Protein AF-W8RVA6-F1 (afdb_monomer_lite)

Radius of gyration: 16.68 Å; chains: 1; bounding box: 58×42×36 Å

Secondary structure (DSSP, 8-state):
-----------PPPHHHHHHHHHHH-EEBSSBTTB-TTPPPPPSPTTSPPPSEEETTEEE-SSEEEEEEEEEEPTTSS-EEEEEEEEETTS-EEEEEEEEEEE-SSEEEEEETTEEEEEEBPP-

Structure (mmCIF, N/CA/C/O backbone):
data_AF-W8RVA6-F1
#
_entry.id   AF-W8RVA6-F1
#
loop_
_atom_site.group_PDB
_atom_site.id
_atom_site.type_symbol
_atom_site.label_atom_id
_atom_site.label_alt_id
_atom_site.label_comp_id
_atom_site.label_asym_id
_atom_site.label_entity_id
_atom_site.label_seq_id
_atom_site.pdbx_PDB_ins_code
_atom_site.Cartn_x
_atom_site.Cartn_y
_atom_site.Cartn_z
_atom_site.occupancy
_atom_site.B_iso_or_equiv
_atom_site.auth_seq_id
_atom_site.auth_comp_id
_atom_site.auth_asym_id
_atom_site.auth_atom_id
_atom_site.pdbx_PDB_model_num
ATOM 1 N N . MET A 1 1 ? -36.360 28.704 -19.291 1.00 42.56 1 MET A N 1
ATOM 2 C CA . MET A 1 1 ? -35.630 27.444 -19.555 1.00 42.56 1 MET A CA 1
ATOM 3 C C . MET A 1 1 ? -34.514 27.323 -18.526 1.00 42.56 1 MET A C 1
ATOM 5 O O . MET A 1 1 ? -33.500 27.985 -18.677 1.00 42.56 1 MET A O 1
ATOM 9 N N . ILE A 1 2 ? -34.727 26.573 -17.442 1.00 42.78 2 ILE A N 1
ATOM 10 C CA . ILE A 1 2 ? -33.709 26.345 -16.404 1.00 42.78 2 ILE A CA 1
ATOM 11 C C . ILE A 1 2 ? -33.109 24.966 -16.677 1.00 42.78 2 ILE A C 1
ATOM 13 O O . ILE A 1 2 ? -33.795 23.954 -16.551 1.00 42.78 2 ILE A O 1
ATOM 17 N N . ARG A 1 3 ? -31.849 24.930 -17.120 1.00 50.31 3 ARG A N 1
ATOM 18 C CA . ARG A 1 3 ? -31.062 23.696 -17.201 1.00 50.31 3 ARG A CA 1
ATOM 19 C C . ARG A 1 3 ? -30.618 23.346 -15.782 1.00 50.31 3 ARG A C 1
ATOM 21 O O . ARG A 1 3 ? -29.724 23.992 -15.247 1.00 50.31 3 ARG A O 1
ATOM 28 N N . ALA A 1 4 ? -31.259 22.353 -15.175 1.00 48.00 4 ALA A N 1
ATOM 29 C CA . ALA A 1 4 ? -30.778 21.746 -13.942 1.00 48.00 4 ALA A CA 1
ATOM 30 C C . ALA A 1 4 ? -29.505 20.945 -14.259 1.00 48.00 4 ALA A C 1
ATOM 32 O O . ALA A 1 4 ? -29.557 19.940 -14.967 1.00 48.00 4 ALA A O 1
ATOM 33 N N . ALA A 1 5 ? -28.357 21.422 -13.779 1.00 51.97 5 ALA A N 1
ATOM 34 C CA . ALA A 1 5 ? -27.118 20.661 -13.790 1.00 51.97 5 ALA A CA 1
ATOM 35 C C . ALA A 1 5 ? -27.175 19.647 -12.639 1.00 51.97 5 ALA A C 1
ATOM 37 O O . ALA A 1 5 ? -27.065 20.007 -11.469 1.00 51.97 5 ALA A O 1
ATOM 38 N N . LEU A 1 6 ? -27.412 18.383 -12.982 1.00 52.16 6 LEU A N 1
ATOM 39 C CA . LEU A 1 6 ? -27.367 17.262 -12.054 1.00 52.16 6 LEU A CA 1
ATOM 40 C C . LEU A 1 6 ? -25.893 16.958 -11.745 1.00 52.16 6 LEU A C 1
ATOM 42 O O . LEU A 1 6 ? -25.211 16.297 -12.525 1.00 52.16 6 LEU A O 1
ATOM 46 N N . ILE A 1 7 ? -25.386 17.488 -10.632 1.00 55.84 7 ILE A N 1
ATOM 47 C CA . ILE A 1 7 ? -24.064 17.129 -10.111 1.00 55.84 7 ILE A CA 1
ATOM 48 C C . ILE A 1 7 ? -24.197 15.734 -9.495 1.00 55.84 7 ILE A C 1
ATOM 50 O O . ILE A 1 7 ? -24.800 15.562 -8.437 1.00 55.84 7 ILE A O 1
ATOM 54 N N . LEU A 1 8 ? -23.674 14.728 -10.195 1.00 49.41 8 LEU A N 1
ATOM 55 C CA . LEU A 1 8 ? -23.498 13.377 -9.670 1.00 49.41 8 LEU A CA 1
ATOM 56 C C . LEU A 1 8 ? -22.535 13.442 -8.478 1.00 49.41 8 LEU A C 1
ATOM 58 O O . LEU A 1 8 ? -21.328 13.587 -8.652 1.00 49.41 8 LEU A O 1
ATOM 62 N N . LEU A 1 9 ? -23.082 13.328 -7.267 1.00 46.59 9 LEU A N 1
ATOM 63 C CA . LEU A 1 9 ? -22.338 13.042 -6.040 1.00 46.59 9 LEU A CA 1
ATOM 64 C C . LEU A 1 9 ? -21.816 11.597 -6.111 1.00 46.59 9 LEU A C 1
ATOM 66 O O . LEU A 1 9 ? -22.351 10.687 -5.481 1.00 46.59 9 LEU A O 1
ATOM 70 N N . LEU A 1 10 ? -20.796 11.368 -6.938 1.00 55.12 10 LEU A N 1
ATOM 71 C CA . LEU A 1 10 ? -19.947 10.185 -6.836 1.00 55.12 10 LEU A CA 1
ATOM 72 C C . LEU A 1 10 ? -19.240 10.282 -5.483 1.00 55.12 10 LEU A C 1
ATOM 74 O O . LEU A 1 10 ? -18.598 11.290 -5.205 1.00 55.12 10 LEU A O 1
ATOM 78 N N . GLY A 1 11 ? -19.431 9.280 -4.622 1.00 47.75 11 GLY A N 1
ATOM 79 C CA . GLY A 1 11 ? -18.936 9.253 -3.245 1.00 47.75 11 GLY A CA 1
ATOM 80 C C . GLY A 1 11 ? -17.413 9.195 -3.162 1.00 47.75 11 GLY A C 1
ATOM 81 O O . GLY A 1 11 ? -16.849 8.161 -2.824 1.00 47.75 11 GLY A O 1
ATOM 82 N N . THR A 1 12 ? -16.749 10.300 -3.476 1.00 57.50 12 THR A N 1
ATOM 83 C CA . THR A 1 12 ? -15.327 10.492 -3.233 1.00 57.50 12 THR A CA 1
ATOM 84 C C . THR A 1 12 ? -15.133 10.769 -1.754 1.00 57.50 12 THR A C 1
ATOM 86 O O . THR A 1 12 ? -15.805 11.635 -1.185 1.00 57.50 12 THR A O 1
ATOM 89 N N . LEU A 1 13 ? -14.201 10.053 -1.134 1.00 60.47 13 LEU A N 1
ATOM 90 C CA . LEU A 1 13 ? -13.665 10.432 0.163 1.00 60.47 13 LEU A CA 1
ATOM 91 C C . LEU A 1 13 ? -13.300 11.925 0.171 1.00 60.47 13 LEU A C 1
ATOM 93 O O . LEU A 1 13 ? -12.747 12.415 -0.820 1.00 60.47 13 LEU A O 1
ATOM 97 N N . PRO A 1 14 ? -13.575 12.666 1.260 1.00 72.56 14 PRO A N 1
ATOM 98 C CA . PRO A 1 14 ? -12.983 13.982 1.413 1.00 72.56 14 PRO A CA 1
ATOM 99 C C . PRO A 1 14 ? -11.463 13.823 1.333 1.00 72.56 14 PRO A C 1
ATOM 101 O O . PRO A 1 14 ? -10.886 12.996 2.040 1.00 72.56 14 PRO A O 1
ATOM 104 N N . VAL A 1 15 ? -10.832 14.612 0.460 1.00 72.94 15 VAL A N 1
ATOM 105 C CA . VAL A 1 15 ? -9.385 14.570 0.181 1.00 72.94 15 VAL A CA 1
ATOM 106 C C . VAL A 1 15 ? -8.566 14.551 1.475 1.00 72.94 15 VAL A C 1
ATOM 108 O O . VAL A 1 15 ? -7.580 13.834 1.565 1.00 72.94 15 VAL A O 1
ATOM 111 N N . THR A 1 16 ? -9.020 15.256 2.511 1.00 76.25 16 THR A N 1
ATOM 112 C CA . THR A 1 16 ? -8.376 15.306 3.828 1.00 76.25 16 THR A CA 1
ATOM 113 C C . THR A 1 16 ? -8.297 13.953 4.539 1.00 76.25 16 THR A C 1
ATOM 115 O O . THR A 1 16 ? -7.270 13.655 5.131 1.00 76.25 16 THR A O 1
ATOM 118 N N . ALA A 1 17 ? -9.336 13.116 4.470 1.00 79.12 17 ALA A N 1
ATOM 119 C CA . ALA A 1 17 ? -9.343 11.807 5.130 1.00 79.12 17 ALA A CA 1
ATOM 120 C C . ALA A 1 17 ? -8.458 10.791 4.398 1.00 79.12 17 ALA A C 1
ATOM 122 O O . ALA A 1 17 ? -7.821 9.946 5.017 1.00 79.12 17 ALA A O 1
ATOM 123 N N . GLN A 1 18 ? -8.406 10.887 3.070 1.00 81.19 18 GLN A N 1
ATOM 124 C CA . GLN A 1 18 ? -7.527 10.049 2.263 1.00 81.19 18 GLN A CA 1
ATOM 125 C C . GLN A 1 18 ? -6.058 10.441 2.444 1.00 81.19 18 GLN A C 1
ATOM 127 O O . GLN A 1 18 ? -5.220 9.558 2.575 1.00 81.19 18 GLN A O 1
ATOM 132 N N . GLN A 1 19 ? -5.764 11.744 2.505 1.00 84.31 19 GLN A N 1
ATOM 133 C CA . GLN A 1 19 ? -4.427 12.257 2.818 1.00 84.31 19 GLN A CA 1
ATOM 134 C C . GLN A 1 19 ? -3.973 11.818 4.217 1.00 84.31 19 GLN A C 1
ATOM 136 O O . GLN A 1 19 ? -2.908 11.222 4.334 1.00 84.31 19 GLN A O 1
ATOM 141 N N . ASP A 1 20 ? -4.817 11.989 5.242 1.00 90.25 20 ASP A N 1
ATOM 142 C CA . ASP A 1 20 ? -4.525 11.523 6.606 1.00 90.25 20 ASP A CA 1
ATOM 143 C C . ASP A 1 20 ? -4.217 10.019 6.649 1.00 90.25 20 ASP A C 1
ATOM 145 O O . ASP A 1 20 ? -3.236 9.589 7.252 1.00 90.25 20 ASP A O 1
ATOM 149 N N . PHE A 1 21 ? -5.009 9.199 5.953 1.00 93.38 21 PHE A N 1
ATOM 150 C CA . PHE A 1 21 ? -4.733 7.768 5.867 1.00 93.38 21 PHE A CA 1
ATOM 151 C C . PHE A 1 21 ? -3.383 7.479 5.201 1.00 93.38 21 PHE A C 1
ATOM 153 O O . PHE A 1 21 ? -2.603 6.683 5.725 1.00 93.38 21 PHE A O 1
ATOM 160 N N . THR A 1 22 ? -3.087 8.119 4.063 1.00 92.31 22 THR A N 1
ATOM 161 C CA . THR A 1 22 ? -1.815 7.910 3.356 1.00 92.31 22 THR A CA 1
ATOM 162 C C . THR A 1 22 ? -0.610 8.367 4.166 1.00 92.31 22 THR A C 1
ATOM 164 O O . THR A 1 22 ? 0.419 7.696 4.130 1.00 92.31 22 THR A O 1
ATOM 167 N N . ASP A 1 23 ? -0.747 9.439 4.946 1.00 92.38 23 ASP A N 1
ATOM 168 C CA . ASP A 1 23 ? 0.298 9.915 5.852 1.00 92.38 23 ASP A CA 1
ATOM 169 C C . ASP A 1 23 ? 0.555 8.888 6.960 1.00 92.38 23 ASP A C 1
ATOM 171 O O . ASP A 1 23 ? 1.703 8.565 7.266 1.00 92.38 23 ASP A O 1
ATOM 175 N N . ARG A 1 24 ? -0.511 8.293 7.509 1.00 93.12 24 ARG A N 1
ATOM 176 C CA . ARG A 1 24 ? -0.404 7.251 8.537 1.00 93.12 24 ARG A CA 1
ATOM 177 C C . ARG A 1 24 ? 0.216 5.960 8.017 1.00 93.12 24 ARG A C 1
ATOM 179 O O . ARG A 1 24 ? 0.927 5.306 8.775 1.00 93.12 24 ARG A O 1
ATOM 186 N N . ILE A 1 25 ? 0.006 5.582 6.755 1.00 93.44 25 ILE A N 1
ATOM 187 C CA . ILE A 1 25 ? 0.626 4.373 6.180 1.00 93.44 25 ILE A CA 1
ATOM 188 C C . ILE A 1 25 ? 1.970 4.629 5.491 1.00 93.44 25 ILE A C 1
ATOM 190 O O . ILE A 1 25 ? 2.615 3.666 5.075 1.00 93.44 25 ILE A O 1
ATOM 194 N N . ALA A 1 26 ? 2.423 5.877 5.378 1.00 92.31 26 ALA A N 1
ATOM 195 C CA . ALA A 1 26 ? 3.720 6.186 4.790 1.00 92.31 26 ALA A CA 1
ATOM 196 C C . ALA A 1 26 ? 4.860 5.506 5.567 1.00 92.31 26 ALA A C 1
ATOM 198 O O . ALA A 1 26 ? 4.811 5.387 6.795 1.00 92.31 26 ALA A O 1
ATOM 199 N N . GLY A 1 27 ? 5.894 5.069 4.847 1.00 89.31 27 GLY A N 1
ATOM 200 C CA . GLY A 1 27 ? 7.094 4.466 5.431 1.00 89.31 27 GLY A CA 1
ATOM 201 C C . GLY A 1 27 ? 7.373 3.035 4.975 1.00 89.31 27 GLY A C 1
ATOM 202 O O . GLY A 1 27 ? 6.736 2.506 4.060 1.00 89.31 27 GLY A O 1
ATOM 203 N N . ARG A 1 28 ? 8.386 2.426 5.604 1.00 88.38 28 ARG A N 1
ATOM 204 C CA . ARG A 1 28 ? 8.905 1.088 5.280 1.00 88.38 28 ARG A CA 1
ATOM 205 C C . ARG A 1 28 ? 8.310 0.008 6.173 1.00 88.38 28 ARG A C 1
ATOM 207 O O . ARG A 1 28 ? 8.035 0.248 7.349 1.00 88.38 28 ARG A O 1
ATOM 214 N N . TYR A 1 29 ? 8.199 -1.201 5.625 1.00 87.56 29 TYR A N 1
ATOM 215 C CA . TYR A 1 29 ? 7.634 -2.343 6.338 1.00 87.56 29 TYR A CA 1
ATOM 216 C C . TYR A 1 29 ? 8.454 -3.634 6.165 1.00 87.56 29 TYR A C 1
ATOM 218 O O . TYR A 1 29 ? 9.009 -3.906 5.101 1.00 87.56 29 TYR A O 1
ATOM 226 N N . ALA A 1 30 ? 8.496 -4.444 7.224 1.00 83.31 30 ALA A N 1
ATOM 227 C CA . ALA A 1 30 ? 9.136 -5.756 7.331 1.00 83.31 30 ALA A CA 1
ATOM 228 C C . ALA A 1 30 ? 8.254 -6.859 6.709 1.00 83.31 30 ALA A C 1
ATOM 230 O O . ALA A 1 30 ? 7.671 -7.711 7.382 1.00 83.31 30 ALA A O 1
ATOM 231 N N . GLY A 1 31 ? 8.090 -6.796 5.394 1.00 77.50 31 GLY A N 1
ATOM 232 C CA . GLY A 1 31 ? 7.176 -7.631 4.624 1.00 77.50 31 GLY A CA 1
ATOM 233 C C . GLY A 1 31 ? 6.792 -6.907 3.343 1.00 77.50 31 GLY A C 1
ATOM 234 O O . GLY A 1 31 ? 7.439 -5.935 2.953 1.00 77.50 31 GLY A O 1
ATOM 235 N N . GLY A 1 32 ? 5.748 -7.366 2.667 1.00 76.88 32 GLY A N 1
ATOM 236 C CA . GLY A 1 32 ? 5.298 -6.692 1.459 1.00 76.88 32 GLY A CA 1
ATOM 237 C C . GLY A 1 32 ? 4.622 -7.599 0.459 1.00 76.88 32 GLY A C 1
ATOM 238 O O . GLY A 1 32 ? 4.527 -8.814 0.637 1.00 76.88 32 GLY A O 1
ATOM 239 N N . ILE A 1 33 ? 4.188 -7.001 -0.645 1.00 75.44 33 ILE A N 1
ATOM 240 C CA . ILE A 1 33 ? 3.719 -7.770 -1.795 1.00 75.44 33 ILE A CA 1
ATOM 241 C C . ILE A 1 33 ? 4.905 -8.608 -2.304 1.00 75.44 33 ILE A C 1
ATOM 243 O O . ILE A 1 33 ? 5.955 -8.076 -2.652 1.00 75.44 33 ILE A O 1
ATOM 247 N N . GLY A 1 34 ? 4.757 -9.933 -2.298 1.00 68.62 34 GLY A N 1
ATOM 248 C CA . GLY A 1 34 ? 5.812 -10.858 -2.725 1.00 68.62 34 GLY A CA 1
ATOM 249 C C . GLY A 1 34 ? 6.922 -11.126 -1.699 1.00 68.62 34 GLY A C 1
ATOM 250 O O . GLY A 1 34 ? 7.873 -11.826 -2.038 1.00 68.62 34 GLY A O 1
ATOM 251 N N . LEU A 1 35 ? 6.810 -10.630 -0.459 1.00 65.88 35 LEU A N 1
ATOM 252 C CA . LEU A 1 35 ? 7.745 -10.938 0.628 1.00 65.88 35 LEU A CA 1
ATOM 253 C C . LEU A 1 35 ? 7.035 -11.694 1.763 1.00 65.88 35 LEU A C 1
ATOM 255 O O . LEU A 1 35 ? 5.951 -11.280 2.173 1.00 65.88 35 LEU A O 1
ATOM 259 N N . PRO A 1 36 ? 7.635 -12.768 2.312 1.00 63.19 36 PRO A N 1
ATOM 260 C CA . PRO A 1 36 ? 7.151 -13.401 3.534 1.00 63.19 36 PRO A CA 1
ATOM 261 C C . PRO A 1 36 ? 6.983 -12.402 4.687 1.00 63.19 36 PRO A C 1
ATOM 263 O O . PRO A 1 36 ? 7.808 -11.501 4.868 1.00 63.19 36 PRO A O 1
ATOM 266 N N . ALA A 1 37 ? 5.941 -12.597 5.498 1.00 61.03 37 ALA A N 1
ATOM 267 C CA . ALA A 1 37 ? 5.769 -11.865 6.749 1.00 61.03 37 ALA A CA 1
ATOM 268 C C . ALA A 1 37 ? 6.964 -12.113 7.690 1.00 61.03 37 ALA A C 1
ATOM 270 O O . ALA A 1 37 ? 7.426 -13.248 7.818 1.00 61.03 37 ALA A O 1
ATOM 271 N N . GLY A 1 38 ? 7.451 -11.062 8.357 1.00 58.28 38 GLY A N 1
ATOM 272 C CA . GLY A 1 38 ? 8.554 -11.167 9.321 1.00 58.28 38 GLY A CA 1
ATOM 273 C C . GLY A 1 38 ? 9.954 -11.206 8.702 1.00 58.28 38 GLY A C 1
ATOM 274 O O . GLY A 1 38 ? 10.923 -11.456 9.418 1.00 58.28 38 GLY A O 1
ATOM 275 N N . ASN A 1 39 ? 10.085 -10.944 7.397 1.00 65.50 39 ASN A N 1
ATOM 276 C CA . ASN A 1 39 ? 11.392 -10.685 6.801 1.00 65.50 39 ASN A CA 1
ATOM 277 C C . ASN A 1 39 ? 12.049 -9.466 7.472 1.00 65.50 39 ASN A C 1
ATOM 279 O O . ASN A 1 39 ? 11.353 -8.483 7.734 1.00 65.50 39 ASN A O 1
ATOM 283 N N . PRO A 1 40 ? 13.372 -9.495 7.729 1.00 72.12 40 PRO A N 1
ATOM 284 C CA . PRO A 1 40 ? 14.074 -8.344 8.280 1.00 72.12 40 PRO A CA 1
ATOM 285 C C . PRO A 1 40 ? 13.837 -7.125 7.393 1.00 72.12 40 PRO A C 1
ATOM 287 O O . PRO A 1 40 ? 13.736 -7.257 6.170 1.00 72.12 40 PRO A O 1
ATOM 290 N N . CYS A 1 41 ? 13.741 -5.953 8.023 1.00 76.94 41 CYS A N 1
ATOM 291 C CA . CYS A 1 41 ? 13.542 -4.697 7.316 1.00 76.94 41 CYS A CA 1
ATOM 292 C C . CYS A 1 41 ? 14.526 -4.601 6.153 1.00 76.94 41 CYS A C 1
ATOM 294 O O . CYS A 1 41 ? 15.739 -4.631 6.391 1.00 76.94 41 CYS A O 1
ATOM 296 N N . PRO A 1 42 ? 14.029 -4.539 4.905 1.00 67.25 42 PRO A N 1
ATOM 297 C CA . PRO A 1 42 ? 14.919 -4.463 3.769 1.00 67.25 42 PRO A CA 1
ATOM 298 C C . PRO A 1 42 ? 15.784 -3.210 3.937 1.00 67.25 42 PRO A C 1
ATOM 300 O O . PRO A 1 42 ? 15.271 -2.167 4.376 1.00 67.25 42 PRO A O 1
ATOM 303 N N . PRO A 1 43 ? 17.095 -3.301 3.645 1.00 62.59 43 PRO A N 1
ATOM 304 C CA . PRO A 1 43 ? 17.957 -2.134 3.715 1.00 62.59 43 PRO A CA 1
ATOM 305 C C . PRO A 1 43 ? 17.328 -1.013 2.884 1.00 62.59 43 PRO A C 1
ATOM 307 O O . PRO A 1 43 ? 16.719 -1.272 1.841 1.00 62.59 43 PRO A O 1
ATOM 310 N N . ALA A 1 44 ? 17.452 0.234 3.353 1.00 60.44 44 ALA A N 1
ATOM 311 C CA . ALA A 1 44 ? 17.201 1.376 2.479 1.00 60.44 44 ALA A CA 1
ATOM 312 C C . ALA A 1 44 ? 18.021 1.129 1.210 1.00 60.44 44 ALA A C 1
ATOM 314 O O . ALA A 1 44 ? 19.194 0.771 1.324 1.00 60.44 44 ALA A O 1
ATOM 315 N N . ALA A 1 45 ? 17.372 1.162 0.046 1.00 56.50 45 ALA A N 1
ATOM 316 C CA . ALA A 1 45 ? 17.918 0.516 -1.137 1.00 56.50 45 ALA A CA 1
ATOM 317 C C . ALA A 1 45 ? 19.374 0.959 -1.388 1.00 56.50 45 ALA A C 1
ATOM 319 O O . ALA A 1 45 ? 19.631 2.162 -1.525 1.00 56.50 45 ALA A O 1
ATOM 320 N N . PRO A 1 46 ? 20.335 0.022 -1.418 1.00 42.50 46 PRO A N 1
ATOM 321 C CA . PRO A 1 46 ? 21.702 0.357 -1.761 1.00 42.50 46 PRO A CA 1
ATOM 322 C C . PRO A 1 46 ? 21.709 0.761 -3.238 1.00 42.50 46 PRO A C 1
ATOM 324 O O . PRO A 1 46 ? 21.127 0.074 -4.070 1.00 42.50 46 PRO A O 1
ATOM 327 N N . GLU A 1 47 ? 22.323 1.899 -3.552 1.00 44.94 47 GLU A N 1
ATOM 328 C CA . GLU A 1 47 ? 22.474 2.405 -4.927 1.00 44.94 47 GLU A CA 1
ATOM 329 C C . GLU A 1 47 ? 21.191 2.931 -5.606 1.00 44.94 47 GLU A C 1
ATOM 331 O O . GLU A 1 47 ? 20.948 2.706 -6.788 1.00 44.94 47 GLU A O 1
ATOM 336 N N . GLY A 1 48 ? 20.367 3.700 -4.885 1.00 43.50 48 GLY A N 1
ATOM 337 C CA . GLY A 1 48 ? 19.319 4.518 -5.518 1.00 43.50 48 GLY A CA 1
ATOM 338 C C . GLY A 1 48 ? 18.057 3.761 -5.947 1.00 43.50 48 GLY A C 1
ATOM 339 O O . GLY A 1 48 ? 17.226 4.314 -6.668 1.00 43.50 48 GLY A O 1
ATOM 340 N N . GLY A 1 49 ? 17.878 2.520 -5.485 1.00 48.47 49 GLY A N 1
ATOM 341 C CA . GLY A 1 49 ? 16.576 1.855 -5.535 1.00 48.47 49 GLY A CA 1
ATOM 342 C C . GLY A 1 49 ? 15.541 2.568 -4.653 1.00 48.47 49 GLY A C 1
ATOM 343 O O . GLY A 1 49 ? 15.865 3.417 -3.821 1.00 48.47 49 GLY A O 1
ATOM 344 N N . ARG A 1 50 ? 14.261 2.242 -4.829 1.00 52.78 50 ARG A N 1
ATOM 345 C CA . ARG A 1 50 ? 13.184 2.856 -4.044 1.00 52.78 50 ARG A CA 1
ATOM 346 C C . ARG A 1 50 ? 12.877 1.983 -2.803 1.00 52.78 50 ARG A C 1
ATOM 348 O O . ARG A 1 50 ? 13.008 0.764 -2.896 1.00 52.78 50 ARG A O 1
ATOM 355 N N . PRO A 1 51 ? 12.533 2.562 -1.635 1.00 60.34 51 PRO A N 1
ATOM 356 C CA . PRO A 1 51 ? 12.312 1.805 -0.393 1.00 60.34 51 PRO A CA 1
ATOM 357 C C . PRO A 1 51 ? 11.204 0.755 -0.554 1.00 60.34 51 PRO A C 1
ATOM 359 O O . PRO A 1 51 ? 10.254 1.016 -1.273 1.00 60.34 51 PRO A O 1
ATOM 362 N N . VAL A 1 52 ? 11.259 -0.388 0.145 1.00 78.25 52 VAL A N 1
ATOM 363 C CA . VAL A 1 52 ? 10.081 -1.275 0.228 1.00 78.25 52 VAL A CA 1
ATOM 364 C C . VAL A 1 52 ? 9.071 -0.653 1.189 1.00 78.25 52 VAL A C 1
ATOM 366 O O . VAL A 1 52 ? 9.282 -0.664 2.405 1.00 78.25 52 VAL A O 1
ATOM 369 N N . GLY A 1 53 ? 8.004 -0.059 0.659 1.00 88.12 53 GLY A N 1
ATOM 370 C CA . GLY A 1 53 ? 7.096 0.737 1.478 1.00 88.12 53 GLY A CA 1
ATOM 371 C C . GLY A 1 53 ? 6.124 1.615 0.703 1.00 88.12 53 GLY A C 1
ATOM 372 O O . GLY A 1 53 ? 5.994 1.498 -0.515 1.00 88.12 53 GLY A O 1
ATOM 373 N N . PHE A 1 54 ? 5.437 2.488 1.437 1.00 91.81 54 PHE A N 1
ATOM 374 C CA . PHE A 1 54 ? 4.469 3.441 0.898 1.00 91.81 54 PHE A CA 1
ATOM 375 C C . PHE A 1 54 ? 5.015 4.869 0.883 1.00 91.81 54 PHE A C 1
ATOM 377 O O . PHE A 1 54 ? 5.577 5.347 1.870 1.00 91.81 54 PHE A O 1
ATOM 384 N N . GLU A 1 55 ? 4.748 5.562 -0.222 1.00 91.81 55 GLU A N 1
ATOM 385 C CA . GLU A 1 55 ? 4.854 7.014 -0.361 1.00 91.81 55 GLU A CA 1
ATOM 386 C C . GLU A 1 55 ? 3.552 7.518 -0.998 1.00 91.81 55 GLU A C 1
ATOM 388 O O . GLU A 1 55 ? 3.275 7.280 -2.183 1.00 91.81 55 GLU A O 1
ATOM 393 N N . GLY A 1 56 ? 2.702 8.151 -0.187 1.00 92.50 56 GLY A N 1
ATOM 394 C CA . GLY A 1 56 ? 1.333 8.467 -0.582 1.00 92.50 56 GLY A CA 1
ATOM 395 C C . GLY A 1 56 ? 0.565 7.199 -0.972 1.00 92.50 56 GLY A C 1
ATOM 396 O O . GLY A 1 56 ? 0.494 6.235 -0.216 1.00 92.50 56 GLY A O 1
ATOM 397 N N . GLU A 1 57 ? 0.015 7.183 -2.185 1.00 94.06 57 GLU A N 1
ATOM 398 C CA . GLU A 1 57 ? -0.732 6.034 -2.72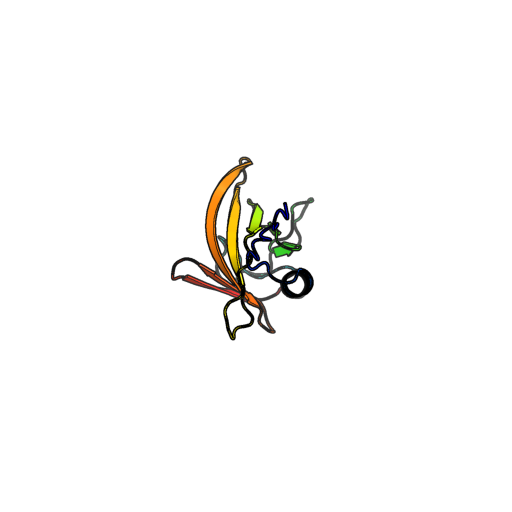4 1.00 94.06 57 GLU A CA 1
ATOM 399 C C . GLU A 1 57 ? 0.129 5.098 -3.585 1.00 94.06 57 GLU A C 1
ATOM 401 O O . GLU A 1 57 ? -0.389 4.244 -4.305 1.00 94.06 57 GLU A O 1
ATOM 406 N N . THR A 1 58 ? 1.446 5.286 -3.590 1.00 94.12 58 THR A N 1
ATOM 407 C CA . THR A 1 58 ? 2.356 4.418 -4.332 1.00 94.12 58 THR A CA 1
ATOM 408 C C . THR A 1 58 ? 3.032 3.467 -3.358 1.00 94.12 58 THR A C 1
ATOM 410 O O . THR A 1 58 ? 3.672 3.903 -2.404 1.00 94.12 58 THR A O 1
ATOM 413 N N . TYR A 1 59 ? 2.914 2.170 -3.623 1.00 92.50 59 TYR A N 1
ATOM 414 C CA . TYR A 1 59 ? 3.729 1.148 -2.989 1.00 92.50 59 TYR A CA 1
ATOM 415 C C . TYR A 1 59 ? 4.910 0.794 -3.880 1.00 92.50 59 TYR A C 1
ATOM 417 O O . TYR A 1 59 ? 4.803 0.654 -5.101 1.00 92.50 59 TYR A O 1
ATOM 425 N N . TYR A 1 60 ? 6.041 0.608 -3.240 1.00 89.00 60 TYR A N 1
ATOM 426 C CA . TYR A 1 60 ? 7.313 0.338 -3.855 1.00 89.00 60 TYR A CA 1
ATOM 427 C C . TYR A 1 60 ? 7.741 -1.041 -3.376 1.00 89.00 60 TYR A C 1
ATOM 429 O O . TYR A 1 60 ? 7.922 -1.260 -2.182 1.00 89.00 60 TYR A O 1
ATOM 437 N N . GLY A 1 61 ? 7.817 -1.994 -4.296 1.00 83.06 61 GLY A N 1
ATOM 438 C CA . GLY A 1 61 ? 8.386 -3.311 -4.041 1.00 83.06 61 GLY A CA 1
ATOM 439 C C . GLY A 1 61 ? 9.841 -3.367 -4.488 1.00 83.06 61 GLY A C 1
ATOM 440 O O . GLY A 1 61 ? 10.343 -2.431 -5.105 1.00 83.06 61 GLY A O 1
ATOM 441 N N . ALA A 1 62 ? 10.504 -4.498 -4.236 1.00 78.19 62 ALA A N 1
ATOM 442 C CA . ALA A 1 62 ? 11.889 -4.702 -4.666 1.00 78.19 62 ALA A CA 1
ATOM 443 C C . ALA A 1 62 ? 12.058 -4.513 -6.187 1.00 78.19 62 ALA A C 1
ATOM 445 O O . ALA A 1 62 ? 12.923 -3.762 -6.625 1.00 78.19 62 ALA A O 1
ATOM 446 N N . ASN A 1 63 ? 11.176 -5.135 -6.979 1.00 80.25 63 ASN A N 1
ATOM 447 C CA . ASN A 1 63 ? 11.263 -5.154 -8.445 1.00 80.25 63 ASN A CA 1
ATOM 448 C C . ASN A 1 63 ? 9.948 -4.721 -9.118 1.00 80.25 63 ASN A C 1
ATOM 450 O O . ASN A 1 63 ? 9.663 -5.095 -10.254 1.00 80.25 63 ASN A O 1
ATOM 454 N N . PHE A 1 64 ? 9.085 -3.994 -8.408 1.00 86.75 64 PHE A N 1
ATOM 455 C CA . PHE A 1 64 ? 7.813 -3.525 -8.954 1.00 86.75 64 PHE A CA 1
ATOM 456 C C . PHE A 1 64 ? 7.337 -2.261 -8.242 1.00 86.75 64 PHE A C 1
ATOM 458 O O . PHE A 1 64 ? 7.781 -1.919 -7.150 1.00 86.75 64 PHE A O 1
ATOM 465 N N . THR A 1 65 ? 6.400 -1.561 -8.867 1.00 92.12 65 THR A N 1
ATOM 466 C CA . THR A 1 65 ? 5.722 -0.391 -8.298 1.00 92.12 65 THR A CA 1
ATOM 467 C C . THR A 1 65 ? 4.230 -0.586 -8.422 1.00 92.12 65 THR A C 1
ATOM 469 O O . THR A 1 65 ? 3.783 -0.965 -9.494 1.00 92.12 65 THR A O 1
ATOM 472 N N . CYS A 1 66 ? 3.461 -0.294 -7.381 1.00 94.69 66 CYS A N 1
ATOM 473 C CA . CYS A 1 66 ? 2.007 -0.366 -7.416 1.00 94.69 66 CYS A CA 1
ATOM 474 C C . CYS A 1 66 ? 1.385 0.985 -7.081 1.00 94.69 66 CYS A C 1
ATOM 476 O O . CYS A 1 66 ? 1.815 1.649 -6.141 1.00 94.69 66 CYS A O 1
ATOM 478 N N . ARG A 1 67 ? 0.352 1.381 -7.822 1.00 96.31 67 ARG A N 1
ATOM 479 C CA . ARG A 1 67 ? -0.492 2.531 -7.524 1.00 96.31 67 ARG A CA 1
ATOM 480 C C . ARG A 1 67 ? -1.817 2.052 -6.950 1.00 96.31 67 ARG A C 1
ATOM 482 O O . ARG A 1 67 ? -2.504 1.235 -7.557 1.00 96.31 67 ARG A O 1
ATOM 489 N N . PHE A 1 68 ? -2.162 2.596 -5.795 1.00 96.06 68 PHE A N 1
ATOM 490 C CA . PHE A 1 68 ? -3.426 2.386 -5.112 1.00 96.06 68 PHE A CA 1
ATOM 491 C C . PHE A 1 68 ? -4.366 3.519 -5.525 1.00 96.06 68 PHE A C 1
ATOM 493 O O . PHE A 1 68 ? -4.002 4.691 -5.463 1.00 96.06 68 PHE A O 1
ATOM 500 N N . HIS A 1 69 ? -5.555 3.184 -6.010 1.00 94.56 69 HIS A N 1
ATOM 501 C CA . HIS A 1 69 ? -6.547 4.158 -6.457 1.00 94.56 69 HIS A CA 1
ATOM 502 C C . HIS A 1 69 ? -7.966 3.687 -6.119 1.00 94.56 69 HIS A C 1
ATOM 504 O O . HIS A 1 69 ? -8.168 2.599 -5.583 1.00 94.56 69 HIS A O 1
ATOM 510 N N . THR A 1 70 ? -8.967 4.527 -6.395 1.00 94.06 70 THR A N 1
ATOM 511 C CA . THR A 1 70 ? -10.377 4.229 -6.078 1.00 94.06 70 THR A CA 1
ATOM 512 C C . THR A 1 70 ? -10.596 3.935 -4.581 1.00 94.06 70 THR A C 1
ATOM 514 O O . THR A 1 70 ? -11.230 2.949 -4.203 1.00 94.06 70 THR A O 1
ATOM 517 N N . ALA A 1 71 ? -10.051 4.790 -3.711 1.00 95.12 71 ALA A N 1
ATOM 518 C CA . ALA A 1 71 ? -10.136 4.631 -2.261 1.00 95.12 71 ALA A CA 1
ATOM 519 C C . ALA A 1 71 ? -11.594 4.518 -1.780 1.00 95.12 71 ALA A C 1
ATOM 521 O O . ALA A 1 71 ? -12.398 5.437 -1.948 1.00 95.12 71 ALA A O 1
ATOM 522 N N . THR A 1 72 ? -11.924 3.388 -1.157 1.00 95.19 72 THR A N 1
ATOM 523 C CA . THR A 1 72 ? -13.257 3.072 -0.639 1.00 95.19 72 THR A CA 1
ATOM 524 C C . THR A 1 72 ? -13.162 2.733 0.851 1.00 95.19 72 THR A C 1
ATOM 526 O O . THR A 1 72 ? -12.666 1.661 1.199 1.00 95.19 72 THR A O 1
ATOM 529 N N . PRO A 1 73 ? -13.637 3.605 1.756 1.00 94.75 73 PRO A N 1
ATOM 530 C CA . PRO A 1 73 ? -13.612 3.341 3.191 1.00 94.75 73 PRO A CA 1
ATOM 531 C C . PRO A 1 73 ? -14.411 2.108 3.565 1.00 94.75 73 PRO A C 1
ATOM 533 O O . PRO A 1 73 ? -15.525 1.895 3.075 1.00 94.75 73 PRO A O 1
ATOM 536 N N . VAL A 1 74 ? -13.889 1.352 4.520 1.00 94.88 74 VAL A N 1
ATOM 537 C CA . VAL A 1 74 ? -14.629 0.261 5.139 1.00 94.88 74 VAL A CA 1
ATOM 538 C C . VAL A 1 74 ? -15.404 0.811 6.329 1.00 94.88 74 VAL A C 1
ATOM 540 O O . VAL A 1 74 ? -14.855 1.395 7.258 1.00 94.88 74 VAL A O 1
ATOM 543 N N . ARG A 1 75 ? -16.728 0.663 6.291 1.00 93.56 75 ARG A N 1
ATOM 544 C CA . ARG A 1 75 ? -17.615 1.259 7.294 1.00 93.56 75 ARG A CA 1
ATOM 545 C C . ARG A 1 75 ? -17.317 0.712 8.690 1.00 93.56 75 ARG A C 1
ATOM 547 O O . ARG A 1 75 ? -17.375 -0.494 8.900 1.00 93.56 75 ARG A O 1
ATOM 554 N N . GLY A 1 76 ? -17.108 1.618 9.645 1.00 94.25 76 GLY A N 1
ATOM 555 C CA . GLY A 1 76 ? -16.868 1.262 11.046 1.00 94.25 76 GLY A CA 1
ATOM 556 C C . GLY A 1 76 ? -15.480 0.673 11.303 1.00 94.25 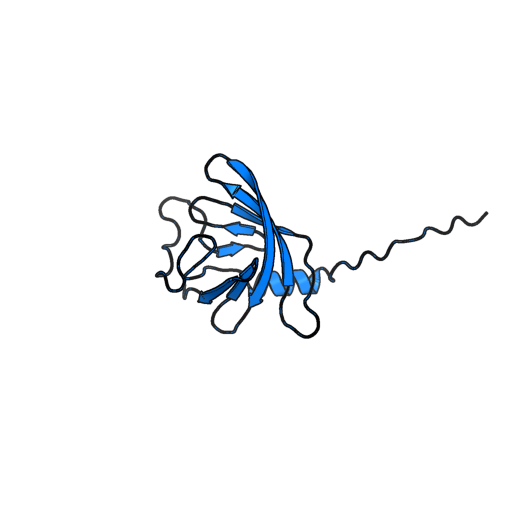76 GLY A C 1
ATOM 557 O O . GLY A 1 76 ? -15.273 0.075 12.353 1.00 94.25 76 GLY A O 1
ATOM 558 N N . MET A 1 77 ? -14.551 0.821 10.356 1.00 94.94 77 MET A N 1
ATOM 559 C CA . MET A 1 77 ? -13.181 0.335 10.466 1.00 94.94 77 MET A CA 1
ATOM 560 C C . MET A 1 77 ? -12.216 1.425 10.009 1.00 94.94 77 MET A C 1
ATOM 562 O O . MET A 1 77 ? -12.522 2.193 9.099 1.00 94.94 77 MET A O 1
ATOM 566 N N . ASP A 1 78 ? -11.033 1.464 10.610 1.00 94.06 78 ASP A N 1
ATOM 567 C CA . ASP A 1 78 ? -9.926 2.283 10.120 1.00 94.06 78 ASP A CA 1
ATOM 568 C C . ASP A 1 78 ? -9.214 1.549 8.977 1.00 94.06 78 ASP A C 1
ATOM 570 O O . ASP A 1 78 ? -8.116 1.023 9.124 1.00 94.06 78 ASP A O 1
ATOM 574 N N . ALA A 1 79 ? -9.918 1.390 7.856 1.00 96.38 79 ALA A N 1
ATOM 575 C CA . ALA A 1 79 ? -9.435 0.640 6.709 1.00 96.38 79 ALA A CA 1
ATOM 576 C C . ALA A 1 79 ? -9.966 1.211 5.396 1.00 96.38 79 ALA A C 1
ATOM 578 O O . ALA A 1 79 ? -11.096 1.706 5.317 1.00 96.38 79 ALA A O 1
ATOM 579 N N . ILE A 1 80 ? -9.162 1.078 4.344 1.00 97.31 80 ILE A N 1
ATOM 580 C CA . ILE A 1 80 ? -9.515 1.496 2.988 1.00 97.31 80 ILE A CA 1
ATOM 581 C C . ILE A 1 80 ? -9.310 0.327 2.025 1.00 97.31 80 ILE A C 1
ATOM 583 O O . ILE A 1 80 ? -8.264 -0.320 2.022 1.00 97.31 80 ILE A O 1
ATOM 587 N N . LEU A 1 81 ? -10.321 0.071 1.196 1.00 97.31 81 LEU A N 1
ATOM 588 C CA . LEU A 1 81 ? -10.228 -0.764 0.003 1.00 97.31 81 LEU A CA 1
ATOM 589 C C . LEU A 1 81 ? -9.743 0.079 -1.178 1.00 97.31 81 LEU A C 1
ATOM 591 O O . LEU A 1 81 ? -10.301 1.138 -1.454 1.00 97.31 81 LEU A O 1
ATOM 595 N N . TYR A 1 82 ? -8.753 -0.424 -1.899 1.00 97.44 82 TYR A N 1
ATOM 596 C CA . TYR A 1 82 ? -8.191 0.178 -3.099 1.00 97.44 82 TYR A CA 1
ATOM 597 C C . TYR A 1 82 ? -8.237 -0.804 -4.257 1.00 97.44 82 TYR A C 1
ATOM 599 O O . TYR A 1 82 ? -7.999 -1.998 -4.072 1.00 97.44 82 TYR A O 1
ATOM 607 N N . ASP A 1 83 ? -8.456 -0.281 -5.455 1.00 97.62 83 ASP A N 1
ATOM 608 C CA . ASP A 1 83 ? -8.038 -0.957 -6.677 1.00 97.62 83 ASP A CA 1
ATOM 609 C C . ASP A 1 83 ? -6.540 -0.697 -6.877 1.00 97.62 83 ASP A C 1
ATOM 611 O O . ASP A 1 83 ? -6.054 0.409 -6.612 1.00 97.62 83 ASP A O 1
ATOM 615 N N . VAL A 1 84 ? -5.796 -1.719 -7.297 1.00 97.12 84 VAL A N 1
ATOM 616 C CA . VAL A 1 84 ? -4.335 -1.670 -7.359 1.00 97.12 84 VAL A CA 1
ATOM 617 C C . VAL A 1 84 ? -3.855 -2.041 -8.753 1.00 97.12 84 VAL A C 1
ATOM 619 O O . VAL A 1 84 ? -4.103 -3.138 -9.243 1.00 97.12 84 VAL A O 1
ATOM 622 N N . SER A 1 85 ? -3.096 -1.141 -9.369 1.00 96.94 85 SER A N 1
ATOM 623 C CA . SER A 1 85 ? -2.376 -1.394 -10.617 1.00 96.94 85 SER A CA 1
ATOM 624 C C . SER A 1 85 ? -0.879 -1.397 -10.354 1.00 96.94 85 SER A C 1
ATOM 626 O O . SER A 1 85 ? -0.375 -0.546 -9.625 1.00 96.94 85 SER A O 1
ATOM 628 N N . CYS A 1 86 ? -0.148 -2.344 -10.930 1.00 95.12 86 CYS A N 1
ATOM 629 C CA . CYS A 1 86 ? 1.285 -2.481 -10.704 1.00 95.12 86 CYS A CA 1
ATOM 630 C C . CYS A 1 86 ? 2.067 -2.523 -12.013 1.00 95.12 86 CYS A C 1
ATOM 632 O O . CYS A 1 86 ? 1.566 -2.953 -13.044 1.00 95.12 86 CYS A O 1
ATOM 634 N N . THR A 1 87 ? 3.330 -2.127 -11.942 1.00 94.62 87 THR A N 1
ATOM 635 C CA . THR A 1 87 ? 4.314 -2.211 -13.015 1.00 94.62 87 THR A CA 1
ATOM 636 C C . THR A 1 87 ? 5.467 -3.068 -12.520 1.00 94.62 87 THR A C 1
ATOM 638 O O . THR A 1 87 ? 6.094 -2.732 -11.514 1.00 94.62 87 THR A O 1
ATOM 641 N N . GLY A 1 88 ? 5.716 -4.192 -13.195 1.00 88.12 88 GLY A N 1
ATOM 642 C CA . GLY A 1 88 ? 6.833 -5.085 -12.878 1.00 88.12 88 GLY A CA 1
ATOM 643 C C . GLY A 1 88 ? 8.180 -4.560 -13.381 1.00 88.12 88 GLY A C 1
ATOM 644 O O . GLY A 1 88 ? 8.254 -3.514 -14.023 1.00 88.12 88 GLY A O 1
ATOM 645 N N . GLU A 1 89 ? 9.238 -5.329 -13.143 1.00 83.69 89 GLU A N 1
ATOM 646 C CA . GLU A 1 89 ? 10.627 -4.985 -13.487 1.00 83.69 89 GLU A CA 1
ATOM 647 C C . GLU A 1 89 ? 10.818 -4.625 -14.967 1.00 83.69 89 GLU A C 1
ATOM 649 O O . GLU A 1 89 ? 11.544 -3.697 -15.308 1.00 83.69 89 GLU A O 1
ATOM 654 N N . THR A 1 90 ? 10.103 -5.315 -15.859 1.00 89.12 90 THR A N 1
ATOM 655 C CA . THR A 1 90 ? 10.156 -5.093 -17.312 1.00 89.12 90 THR A CA 1
ATOM 656 C C . THR A 1 90 ? 9.339 -3.886 -17.779 1.00 89.12 90 THR A C 1
ATOM 658 O O . THR A 1 90 ? 9.217 -3.655 -18.980 1.00 89.12 90 THR A O 1
ATOM 661 N N . GLY A 1 91 ? 8.719 -3.138 -16.861 1.00 88.75 91 GLY A N 1
ATOM 662 C CA . GLY A 1 91 ? 7.844 -2.013 -17.186 1.00 88.75 91 GLY A CA 1
ATOM 663 C C . GLY A 1 91 ? 6.439 -2.417 -17.642 1.00 88.75 91 GLY A C 1
ATOM 664 O O . GLY A 1 91 ? 5.642 -1.550 -17.995 1.00 88.75 91 GLY A O 1
ATOM 665 N N . THR A 1 92 ? 6.107 -3.712 -17.636 1.00 91.75 92 THR A N 1
ATOM 666 C CA . THR A 1 92 ? 4.782 -4.184 -18.065 1.00 91.75 92 THR A CA 1
ATOM 667 C C . THR A 1 92 ? 3.744 -3.925 -16.966 1.00 91.75 92 THR A C 1
ATOM 669 O O . THR A 1 92 ? 3.939 -4.408 -15.842 1.00 91.75 92 THR A O 1
ATOM 672 N N . PRO A 1 93 ? 2.654 -3.186 -17.255 1.00 94.19 93 PRO A N 1
ATOM 673 C CA . PRO A 1 93 ? 1.582 -2.971 -16.297 1.00 94.19 93 PRO A CA 1
ATOM 674 C C . PRO A 1 93 ? 0.706 -4.221 -16.156 1.00 94.19 93 PRO A C 1
ATOM 676 O O . PRO A 1 93 ? 0.449 -4.929 -17.131 1.00 94.19 93 PRO A O 1
ATOM 679 N N . TYR A 1 94 ? 0.207 -4.464 -14.950 1.00 94.56 94 TYR A N 1
ATOM 680 C CA . TYR A 1 94 ? -0.770 -5.501 -14.646 1.00 94.56 94 TYR A CA 1
ATOM 681 C C . TYR A 1 94 ? -1.757 -5.030 -13.574 1.00 94.56 94 TYR A C 1
ATOM 683 O O . TYR A 1 94 ? -1.437 -4.199 -12.721 1.00 94.56 94 TYR A O 1
ATOM 691 N N . ASP A 1 95 ? -2.972 -5.568 -13.635 1.00 95.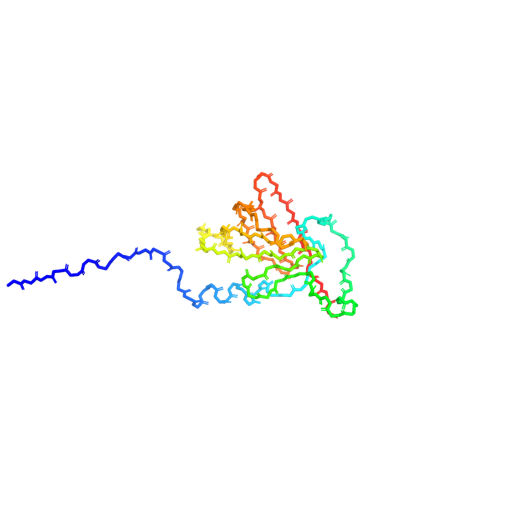25 95 ASP A N 1
ATOM 692 C CA . ASP A 1 95 ? -3.992 -5.378 -12.607 1.00 95.25 95 ASP A CA 1
ATOM 693 C C . ASP A 1 95 ? -3.694 -6.319 -11.432 1.00 95.25 95 AS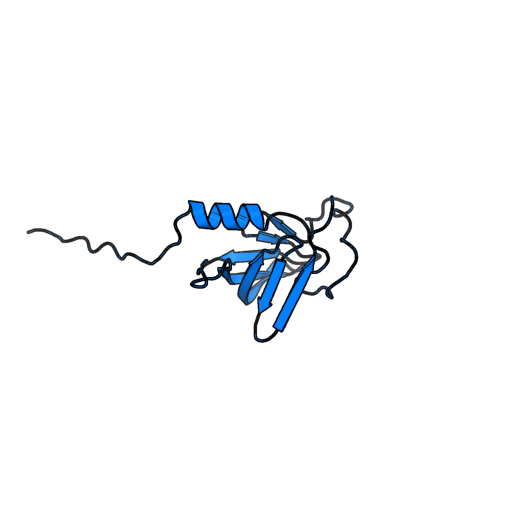P A C 1
ATOM 695 O O . ASP A 1 95 ? -3.585 -7.535 -11.612 1.00 95.25 95 ASP A O 1
ATOM 699 N N . ALA A 1 96 ? -3.516 -5.753 -10.240 1.00 93.69 96 ALA A N 1
ATOM 700 C CA . ALA A 1 96 ? -3.287 -6.503 -9.010 1.00 93.69 96 ALA A CA 1
ATOM 701 C C . ALA A 1 96 ? -4.587 -6.706 -8.210 1.00 93.69 96 ALA A C 1
ATOM 703 O O . ALA A 1 96 ? -4.563 -7.240 -7.102 1.00 93.69 96 ALA A O 1
ATOM 704 N N . GLY A 1 97 ? -5.733 -6.313 -8.762 1.00 95.56 97 GLY A N 1
ATOM 705 C CA . GLY A 1 97 ? -7.042 -6.472 -8.158 1.00 95.56 97 GLY A CA 1
ATOM 706 C C . GLY A 1 97 ? -7.269 -5.511 -6.996 1.00 95.56 97 GLY A C 1
ATOM 707 O O . GLY A 1 97 ? -6.775 -4.384 -6.973 1.00 95.56 97 GLY A O 1
ATOM 708 N N . ARG A 1 98 ? -8.061 -5.962 -6.018 1.00 97.12 98 ARG A N 1
ATOM 709 C CA . ARG A 1 98 ? -8.507 -5.136 -4.894 1.00 97.12 98 ARG A CA 1
ATOM 710 C C . ARG A 1 98 ? -7.820 -5.532 -3.593 1.00 97.12 98 ARG A C 1
ATOM 712 O O . ARG A 1 98 ? -7.793 -6.707 -3.230 1.00 97.12 98 ARG A O 1
ATOM 719 N N . VAL A 1 99 ? -7.312 -4.533 -2.881 1.00 97.06 99 VAL A N 1
ATOM 720 C CA . VAL A 1 99 ? -6.582 -4.681 -1.619 1.00 97.06 99 VAL A CA 1
ATOM 721 C C . VAL A 1 99 ? -7.261 -3.853 -0.541 1.00 97.06 99 VAL A C 1
ATOM 723 O O . VAL A 1 99 ? -7.607 -2.701 -0.775 1.00 97.06 99 VAL A O 1
ATOM 726 N N . MET A 1 100 ? -7.411 -4.412 0.656 1.00 97.62 100 MET A N 1
ATOM 727 C CA . MET A 1 100 ? -7.729 -3.646 1.856 1.00 97.62 100 MET A CA 1
ATOM 728 C C . MET A 1 100 ? -6.454 -3.377 2.651 1.00 97.62 100 MET A C 1
ATOM 730 O O . MET A 1 100 ? -5.699 -4.305 2.952 1.00 97.62 100 MET A O 1
ATOM 734 N N . LEU A 1 101 ? -6.248 -2.111 3.000 1.00 97.25 101 LEU A N 1
ATOM 735 C CA . LEU A 1 101 ? -5.199 -1.648 3.898 1.00 97.25 101 LEU A CA 1
ATOM 736 C C . LEU A 1 101 ? -5.829 -1.202 5.215 1.00 97.25 101 LEU A C 1
ATOM 738 O O . LEU A 1 101 ? -6.814 -0.463 5.207 1.00 97.25 101 LEU A O 1
ATOM 742 N N . MET A 1 102 ? -5.257 -1.641 6.333 1.00 97.31 102 MET A N 1
ATOM 743 C C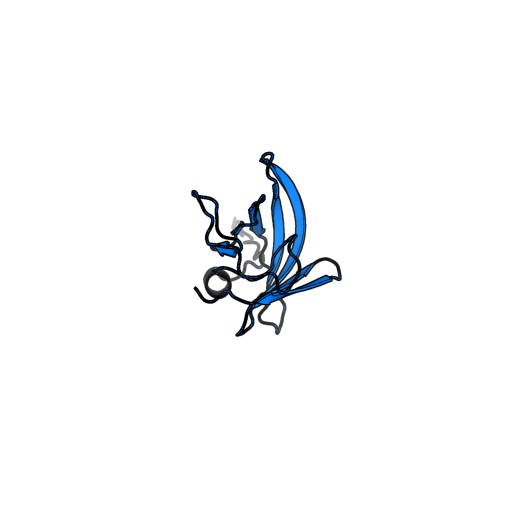A . MET A 1 102 ? -5.719 -1.291 7.677 1.00 97.31 102 MET A CA 1
ATOM 744 C C . MET A 1 102 ? -4.509 -1.045 8.587 1.00 97.31 102 MET A C 1
ATOM 746 O O . MET A 1 102 ? -3.846 -2.016 8.971 1.00 97.31 102 MET A O 1
ATOM 750 N N . PRO A 1 103 ? -4.157 0.221 8.878 1.00 95.94 103 PRO A N 1
ATOM 751 C CA . PRO A 1 103 ? -3.051 0.540 9.770 1.00 95.94 103 PRO A CA 1
ATOM 752 C C . PRO A 1 103 ? -3.295 0.002 11.181 1.00 95.94 103 PRO A C 1
ATOM 754 O O . PRO A 1 103 ? -4.429 -0.114 11.646 1.00 95.94 103 PRO A O 1
ATOM 757 N N . THR A 1 104 ? -2.203 -0.304 11.870 1.00 94.81 104 THR A N 1
ATOM 758 C CA . THR A 1 104 ?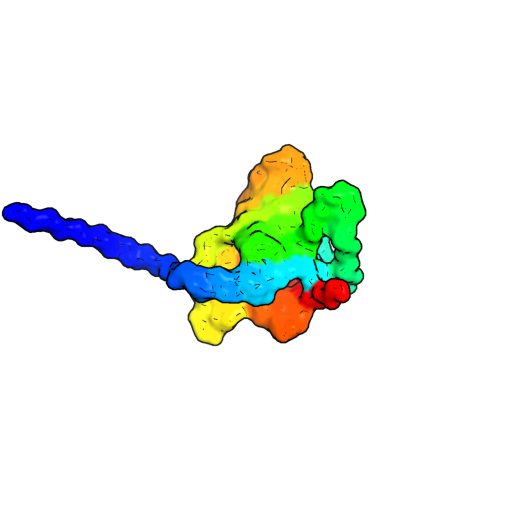 -2.173 -0.609 13.301 1.00 94.81 104 THR A CA 1
ATOM 759 C C . THR A 1 104 ? -1.098 0.239 13.975 1.00 94.81 104 THR A C 1
ATOM 761 O O . THR A 1 104 ? -0.338 0.936 13.303 1.00 94.81 104 THR A O 1
ATOM 764 N N . GLU A 1 105 ? -1.012 0.174 15.304 1.00 92.69 105 GLU A N 1
ATOM 765 C CA . GLU A 1 105 ? 0.059 0.843 16.055 1.00 92.69 105 GLU A CA 1
ATOM 766 C C . GLU A 1 105 ? 1.453 0.349 15.625 1.00 92.69 105 GLU A C 1
ATOM 768 O O . GLU A 1 105 ? 2.371 1.148 15.458 1.00 92.69 105 GLU A O 1
ATOM 773 N N . ASP A 1 106 ? 1.583 -0.953 15.347 1.00 91.69 106 ASP A N 1
ATOM 774 C CA . ASP A 1 106 ? 2.866 -1.603 15.051 1.00 91.69 106 ASP A CA 1
ATOM 775 C C . ASP A 1 106 ? 3.139 -1.816 13.550 1.00 91.69 106 ASP A C 1
ATOM 777 O O . ASP A 1 106 ? 4.192 -2.337 13.172 1.00 91.69 106 ASP A O 1
ATOM 781 N N . GLY A 1 107 ? 2.201 -1.484 12.659 1.00 92.44 107 GLY A N 1
ATOM 782 C CA . GLY A 1 107 ? 2.342 -1.834 11.248 1.00 92.44 107 GLY A CA 1
ATOM 783 C C . GLY A 1 107 ? 1.094 -1.651 10.399 1.00 92.44 107 GLY A C 1
ATOM 784 O O . GLY A 1 107 ? 0.332 -0.699 10.553 1.00 92.44 107 GLY A O 1
ATOM 785 N N . LEU A 1 108 ? 0.933 -2.553 9.434 1.00 93.69 108 LEU A N 1
ATOM 786 C CA . LEU A 1 108 ? -0.118 -2.495 8.428 1.00 93.69 108 LEU A CA 1
ATOM 787 C C . LEU A 1 108 ? -0.640 -3.896 8.121 1.00 93.69 108 LEU A C 1
ATOM 789 O O . LEU A 1 108 ? 0.126 -4.798 7.779 1.00 93.69 108 LEU A O 1
ATOM 793 N N . TRP A 1 109 ? -1.954 -4.076 8.192 1.00 95.31 109 TRP A N 1
ATOM 794 C CA . TRP A 1 109 ? -2.598 -5.249 7.618 1.00 95.31 109 TRP A CA 1
ATOM 795 C C . TRP A 1 109 ? -2.836 -5.040 6.127 1.00 95.31 109 TRP A C 1
ATOM 797 O O . TRP A 1 109 ? -3.486 -4.077 5.715 1.00 95.31 109 TRP A O 1
ATOM 807 N N . PHE A 1 110 ? -2.334 -5.984 5.335 1.00 94.44 110 PHE A N 1
ATOM 808 C CA . PHE A 1 110 ? -2.590 -6.112 3.908 1.00 94.44 110 PHE A CA 1
ATOM 809 C C . PHE A 1 110 ? -3.499 -7.314 3.665 1.00 94.44 110 PHE A C 1
ATOM 811 O O . PHE A 1 110 ? -3.153 -8.450 4.008 1.00 94.44 110 PHE A O 1
ATOM 818 N N . ILE A 1 111 ? -4.666 -7.074 3.074 1.00 95.62 111 ILE A N 1
ATOM 819 C CA . ILE A 1 111 ? -5.673 -8.109 2.835 1.00 95.62 111 ILE A CA 1
ATOM 820 C C . ILE A 1 111 ? -6.061 -8.100 1.362 1.00 95.62 111 ILE A C 1
ATOM 822 O O . ILE A 1 111 ? -6.445 -7.069 0.814 1.00 95.62 111 ILE A O 1
ATOM 826 N N . GLN A 1 112 ? -5.968 -9.260 0.721 1.00 95.25 112 GLN A N 1
ATOM 827 C CA . GLN A 1 112 ? -6.219 -9.420 -0.706 1.00 95.25 112 GLN A CA 1
ATOM 828 C C . GLN A 1 112 ? -6.681 -10.847 -0.993 1.00 95.25 112 GLN A C 1
ATOM 830 O O . GLN A 1 112 ? -5.986 -11.802 -0.649 1.00 95.25 112 GLN A O 1
ATOM 835 N N . ASP A 1 113 ? -7.833 -10.979 -1.650 1.00 92.88 113 ASP A N 1
ATOM 836 C CA . ASP A 1 113 ? -8.343 -12.245 -2.197 1.00 92.88 113 ASP A CA 1
ATOM 837 C C . ASP A 1 113 ? -8.239 -13.442 -1.226 1.00 92.88 113 ASP A C 1
ATOM 839 O O . ASP A 1 113 ? -7.500 -14.404 -1.437 1.00 92.88 113 ASP A O 1
ATOM 843 N N . GLY A 1 114 ? -8.904 -13.326 -0.071 1.00 93.12 114 GLY A N 1
ATOM 844 C CA . GLY A 1 114 ? -8.930 -14.373 0.959 1.00 93.12 114 GLY A CA 1
ATOM 845 C C . GLY A 1 114 ? -7.630 -14.551 1.754 1.00 93.12 114 GLY A C 1
ATOM 846 O O . GLY A 1 114 ? -7.574 -15.401 2.641 1.00 93.12 114 GLY A O 1
ATOM 847 N N . ARG A 1 115 ? -6.592 -13.754 1.479 1.00 91.25 115 ARG A N 1
ATOM 848 C CA . ARG A 1 115 ? -5.313 -13.775 2.200 1.00 91.25 115 ARG A CA 1
ATOM 849 C C . ARG A 1 115 ? -5.146 -12.518 3.040 1.00 91.25 115 ARG A C 1
ATOM 851 O O . ARG A 1 115 ? -5.551 -11.431 2.637 1.00 91.25 115 ARG A O 1
ATOM 858 N N . MET A 1 116 ? -4.504 -12.677 4.192 1.00 92.75 116 MET A N 1
ATOM 859 C CA . MET A 1 116 ? -4.164 -11.597 5.113 1.00 92.75 116 MET A CA 1
ATOM 860 C C . MET A 1 116 ? -2.696 -11.715 5.508 1.00 92.75 116 MET A C 1
ATOM 862 O O . MET A 1 116 ? -2.221 -12.809 5.812 1.00 92.75 116 MET A O 1
ATOM 866 N N . GLN A 1 117 ? -1.986 -10.591 5.507 1.00 91.00 117 GLN A N 1
ATOM 867 C CA . GLN A 1 117 ? -0.586 -10.505 5.903 1.00 91.00 117 GLN A CA 1
ATOM 868 C C . GLN A 1 117 ? -0.374 -9.278 6.784 1.00 91.00 117 GLN A C 1
ATOM 870 O O . GLN A 1 117 ? -0.839 -8.188 6.451 1.00 91.00 117 GLN A O 1
ATOM 875 N N . PHE A 1 118 ? 0.330 -9.464 7.900 1.00 91.81 118 PHE A N 1
ATOM 876 C CA . PHE A 1 118 ? 0.800 -8.351 8.714 1.00 91.81 118 PHE A CA 1
ATOM 877 C C . PHE A 1 118 ? 2.159 -7.899 8.205 1.00 91.81 118 PHE A C 1
ATOM 879 O O . PHE A 1 118 ? 3.058 -8.724 8.026 1.00 91.81 118 PHE A O 1
ATOM 886 N N . TRP A 1 119 ? 2.311 -6.598 8.006 1.00 90.62 119 TRP A N 1
ATOM 887 C CA . TRP A 1 119 ? 3.572 -5.961 7.670 1.00 90.62 119 TRP A CA 1
ATOM 888 C C . TRP A 1 119 ? 3.985 -5.074 8.851 1.00 90.62 119 TRP A C 1
ATOM 890 O O . TRP A 1 119 ? 3.448 -3.973 8.992 1.00 90.62 119 TRP A O 1
ATOM 900 N N . PRO A 1 120 ? 4.896 -5.540 9.728 1.00 90.69 120 PRO A N 1
ATOM 901 C CA . PRO A 1 120 ? 5.429 -4.724 10.812 1.00 90.69 120 PRO A CA 1
ATOM 902 C C . PRO A 1 120 ? 6.116 -3.482 10.252 1.00 90.69 120 PRO A C 1
ATOM 904 O O . PRO A 1 120 ? 6.805 -3.559 9.233 1.00 90.69 120 PRO A O 1
ATOM 907 N N . ARG A 1 121 ? 5.948 -2.336 10.905 1.00 90.31 121 ARG A N 1
ATOM 908 C CA . ARG A 1 121 ? 6.656 -1.114 10.526 1.00 90.31 121 ARG A CA 1
ATOM 909 C C . ARG A 1 121 ? 8.140 -1.255 10.856 1.00 90.31 121 ARG A C 1
ATOM 911 O O . ARG A 1 121 ? 8.508 -1.781 11.904 1.00 90.31 121 ARG A O 1
ATOM 918 N N . CYS A 1 122 ? 8.994 -0.777 9.962 1.00 86.50 122 CYS A N 1
ATOM 919 C CA . CYS A 1 122 ? 10.418 -0.693 10.243 1.00 86.50 122 CYS A CA 1
ATOM 920 C C . CYS A 1 122 ? 10.711 0.485 11.169 1.00 86.50 122 CYS A C 1
ATOM 922 O O . CYS A 1 122 ? 10.254 1.597 10.914 1.00 86.50 122 CYS A O 1
ATOM 924 N N . SER A 1 123 ? 11.489 0.241 12.223 1.00 80.69 123 SER A N 1
ATOM 925 C CA . SER A 1 123 ? 12.177 1.302 12.955 1.00 80.69 123 SER A CA 1
ATOM 926 C C . SER A 1 123 ? 13.299 1.828 12.064 1.00 80.69 123 SER A C 1
ATOM 928 O O . SER A 1 123 ? 14.140 1.036 11.628 1.00 80.69 123 SER A O 1
ATOM 930 N N . ASP A 1 124 ? 13.263 3.117 11.741 1.00 62.97 124 ASP A N 1
ATOM 931 C CA . ASP A 1 124 ? 14.300 3.769 10.937 1.00 62.97 124 ASP A CA 1
ATOM 932 C C . ASP A 1 124 ? 15.679 3.772 11.608 1.00 62.97 124 ASP A C 1
ATOM 934 O O . ASP A 1 124 ? 15.746 3.855 12.859 1.00 62.97 124 ASP A O 1
#

Sequence (124 aa):
MIRAALILLLGTLPVTAQQDFTDRIAGRYAGGIGLPAGNPCPPAAPEGGRPVGFEGETYYGANFTCRFHTATPVRGMDAILYDVSCTGETGTPYDAGRVMLMPTEDGLWFIQDGRMQFWPRCSD

Organism: NCBI:txid1294273

Foldseek 3Di:
DDPDDPDPPPPDDDPVLLQVLLVLFFAFWQAADVGDANHPTDPCDPPDAHHQGGDRQWGHDPFKIKGWDPWDDDPPAQKTKTFIWMAGNVRDIDTPGIWMWHDDPQAIWIDDDNDIGTIGGDDD

pLDDT: mean 81.9, std 16.78, range [42.5, 97.62]